Protein AF-A0A0B2SVV3-F1 (afdb_monomer)

Nearest PDB structures (foldseek):
  3vhx-assembly2_H  TM=7.660E-01  e=9.078E-02  Homo sapiens
  3d6l-assembly1_A  TM=6.409E-01  e=6.500E-01  Campylobacter jejuni
  6sg8-assembly1_A  TM=5.976E-01  e=5.435E-01  Sosuga virus
  6sg8-assembly1_B  TM=5.974E-01  e=6.899E-01  Sosuga virus
  6baq-assembly4_D  TM=5.072E-01  e=1.048E+00  Mus musculus

Sequence (65 aa):
MADLGGKLCVVWECQGNENEMEIWCAEIGVKKNSDGELWGQLVWFGKVLSVPKGSSIVNCSSVSL

Secondary structure (DSSP, 8-state):
-EEETTEEEEEEEEE-STTEEEEEEEEEEEEE-TTS-EEEEEEEEEEEEEEETT-----------

Solvent-accessible surface area (backbone atoms only — not comparable to full-atom values): 3991 Å² total; per-residue (Å²): 82,30,66,56,91,74,23,43,35,44,62,49,84,41,89,51,58,102,65,32,23,30,34,32,38,32,39,27,44,58,47,68,51,95,89,66,51,80,46,79,41,83,73,48,70,47,79,77,45,79,44,58,58,89,68,79,89,86,77,54,77,64,78,87,133

Mean predicted aligned error: 3.97 Å

Radius of gyration: 14.37 Å; Cα contacts (8 Å, |Δi|>4): 124; chains: 1; bounding box: 32×21×39 Å

pLDDT: mean 93.31, std 5.43, range [59.94, 97.94]

Structure (mmCIF, N/CA/C/O backbone):
data_AF-A0A0B2SVV3-F1
#
_entry.id   AF-A0A0B2SVV3-F1
#
loop_
_atom_site.group_PDB
_atom_site.id
_atom_site.type_symbol
_atom_site.label_atom_id
_atom_site.label_alt_id
_atom_site.label_comp_id
_atom_site.label_asym_id
_atom_site.label_entity_id
_atom_site.label_seq_id
_atom_site.pdbx_PDB_ins_code
_atom_site.Cartn_x
_atom_site.Cartn_y
_atom_site.Cartn_z
_atom_site.occupancy
_atom_site.B_iso_or_equiv
_atom_site.auth_seq_id
_atom_site.auth_comp_id
_atom_site.auth_asym_id
_atom_site.auth_atom_id
_atom_site.pdbx_PDB_model_num
ATOM 1 N N . MET A 1 1 ? 2.066 -4.179 1.976 1.00 92.50 1 MET A N 1
ATOM 2 C CA . MET A 1 1 ? 2.279 -3.780 0.569 1.00 92.50 1 MET A CA 1
ATOM 3 C C . MET A 1 1 ? 2.046 -4.993 -0.306 1.00 92.50 1 MET A C 1
ATOM 5 O O . MET A 1 1 ? 2.314 -6.091 0.166 1.00 92.50 1 MET A O 1
ATOM 9 N N . ALA A 1 2 ? 1.577 -4.803 -1.534 1.00 94.44 2 ALA A N 1
ATOM 10 C CA . ALA A 1 2 ? 1.365 -5.883 -2.494 1.00 94.44 2 ALA A CA 1
ATOM 11 C C . ALA A 1 2 ? 1.653 -5.405 -3.924 1.00 94.44 2 ALA A C 1
ATOM 13 O O . ALA A 1 2 ? 1.478 -4.222 -4.223 1.00 94.44 2 ALA A O 1
ATOM 14 N N . ASP A 1 3 ? 2.079 -6.325 -4.791 1.00 92.81 3 ASP A N 1
ATOM 15 C CA . ASP A 1 3 ? 2.134 -6.093 -6.237 1.00 92.81 3 ASP A CA 1
ATOM 16 C C . ASP A 1 3 ? 0.736 -6.270 -6.836 1.00 92.81 3 ASP A C 1
ATOM 18 O O . ASP A 1 3 ? 0.134 -7.335 -6.706 1.00 92.81 3 ASP A O 1
ATOM 22 N N . LEU A 1 4 ? 0.215 -5.227 -7.476 1.00 90.19 4 LEU A N 1
ATOM 23 C CA . LEU A 1 4 ? -1.072 -5.222 -8.160 1.00 90.19 4 LEU A CA 1
ATOM 24 C C . LEU A 1 4 ? -0.842 -4.996 -9.656 1.00 90.19 4 LEU A C 1
ATOM 26 O O . LEU A 1 4 ? -0.914 -3.871 -10.154 1.00 90.19 4 LEU A O 1
ATOM 30 N N . GLY A 1 5 ? -0.529 -6.075 -10.374 1.00 87.75 5 GLY A N 1
ATOM 31 C CA . GLY A 1 5 ? -0.370 -6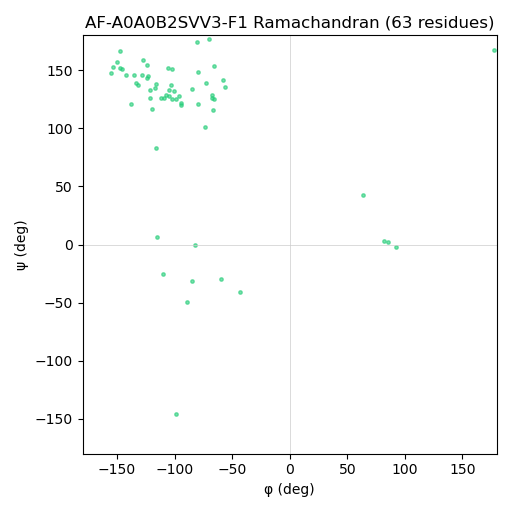.040 -11.830 1.00 87.75 5 GLY A CA 1
ATOM 32 C C . GLY A 1 5 ? 0.791 -5.150 -12.280 1.00 87.75 5 GLY A C 1
ATOM 33 O O . GLY A 1 5 ? 0.635 -4.369 -13.218 1.00 87.75 5 GLY A O 1
ATOM 34 N N . GLY A 1 6 ? 1.933 -5.220 -11.586 1.00 88.12 6 GLY A N 1
ATOM 35 C CA . GLY A 1 6 ? 3.108 -4.386 -11.859 1.00 88.12 6 GLY A CA 1
ATOM 36 C C . GLY A 1 6 ? 3.054 -2.978 -11.256 1.00 88.12 6 GLY A C 1
ATOM 37 O O . GLY A 1 6 ? 3.970 -2.180 -11.469 1.00 88.12 6 GLY A O 1
ATOM 38 N N . LYS A 1 7 ? 2.001 -2.651 -10.498 1.00 92.50 7 LYS A N 1
ATOM 39 C CA . LYS A 1 7 ? 1.942 -1.461 -9.641 1.00 92.50 7 LYS A CA 1
ATOM 40 C C . LYS A 1 7 ? 2.174 -1.855 -8.190 1.00 92.50 7 LYS A C 1
ATOM 42 O O . LYS A 1 7 ? 1.813 -2.948 -7.766 1.00 92.50 7 LYS A O 1
ATOM 47 N N . LEU A 1 8 ? 2.719 -0.938 -7.404 1.00 94.81 8 LEU A N 1
ATOM 48 C CA . LEU A 1 8 ? 2.900 -1.133 -5.973 1.00 94.81 8 LEU A CA 1
ATOM 49 C C . LEU A 1 8 ? 1.711 -0.543 -5.215 1.00 94.81 8 LEU A C 1
ATOM 51 O O . LEU A 1 8 ? 1.481 0.663 -5.269 1.00 94.81 8 LEU A O 1
ATOM 55 N N . CYS A 1 9 ? 0.999 -1.371 -4.456 1.00 95.56 9 CYS A N 1
ATOM 56 C CA . CYS A 1 9 ? 0.011 -0.904 -3.490 1.00 95.56 9 CYS A CA 1
ATOM 57 C C . CYS A 1 9 ? 0.610 -0.882 -2.084 1.00 95.56 9 CYS A C 1
ATOM 59 O O . CYS A 1 9 ? 1.098 -1.894 -1.566 1.00 95.56 9 CYS A O 1
ATOM 61 N N . VAL A 1 10 ? 0.538 0.279 -1.441 1.00 95.75 10 VAL A N 1
ATOM 62 C CA . VAL A 1 10 ? 0.950 0.485 -0.053 1.00 95.75 10 VAL A CA 1
ATOM 63 C C . VAL A 1 10 ? -0.297 0.754 0.766 1.00 95.75 10 VAL A C 1
ATOM 65 O O . VAL A 1 10 ? -1.070 1.643 0.435 1.00 95.75 10 VAL A O 1
ATOM 68 N N . VAL A 1 11 ? -0.482 -0.017 1.833 1.00 96.38 11 VAL A N 1
ATOM 69 C CA . VAL A 1 11 ? -1.556 0.176 2.809 1.00 96.38 11 VAL A CA 1
ATOM 70 C C . VAL A 1 11 ? -0.934 0.519 4.147 1.00 96.38 11 VAL A C 1
ATOM 72 O O . VAL A 1 11 ? 0.091 -0.063 4.511 1.00 96.38 11 VAL A O 1
ATOM 75 N N . TRP A 1 12 ? -1.527 1.473 4.851 1.00 96.75 12 TRP A N 1
ATOM 76 C CA . TRP A 1 12 ? -1.056 1.890 6.161 1.00 96.75 12 TRP A CA 1
ATOM 77 C C . TRP A 1 12 ? -2.206 2.333 7.055 1.00 96.75 12 TRP A C 1
ATOM 79 O O . TRP A 1 12 ? -3.345 2.532 6.637 1.00 96.75 12 TRP A O 1
ATOM 89 N N . GLU A 1 13 ? -1.851 2.444 8.318 1.00 96.44 13 GLU A N 1
ATOM 90 C CA . GLU A 1 13 ? -2.694 2.713 9.461 1.00 96.44 13 GLU A CA 1
ATOM 91 C C . GLU A 1 13 ? -2.554 4.187 9.867 1.00 96.44 13 GLU A C 1
ATOM 93 O O . GLU A 1 13 ? -1.446 4.662 10.122 1.00 96.44 13 GLU A O 1
ATOM 98 N N . CYS A 1 14 ? -3.665 4.918 9.941 1.00 94.94 14 CYS A N 1
ATOM 99 C CA . CYS A 1 14 ? -3.716 6.296 10.422 1.00 94.94 14 CYS A CA 1
ATOM 100 C C . CYS A 1 14 ? -4.685 6.425 11.592 1.00 94.94 14 CYS A C 1
ATOM 102 O O . CYS A 1 14 ? -5.729 5.778 11.642 1.00 94.94 14 CYS A O 1
ATOM 104 N N . GLN A 1 15 ? -4.356 7.299 12.539 1.00 91.94 15 GLN A N 1
ATOM 105 C CA . GLN A 1 15 ? -5.252 7.601 13.647 1.00 91.94 15 GLN A CA 1
ATOM 106 C C . GLN A 1 15 ? -6.517 8.291 13.109 1.00 91.94 15 GLN A C 1
ATOM 108 O O . GLN A 1 15 ? -6.412 9.283 12.391 1.00 91.94 15 GLN A O 1
ATOM 113 N N . GLY A 1 16 ? -7.689 7.734 13.421 1.00 86.94 16 GLY A N 1
ATOM 114 C CA . GLY A 1 16 ? -8.988 8.304 13.070 1.00 86.94 16 GLY A CA 1
ATOM 115 C C . GLY A 1 16 ? -9.606 9.065 14.244 1.00 86.94 16 GLY A C 1
ATOM 116 O O . GLY A 1 16 ? -8.903 9.665 15.059 1.00 86.94 16 GLY A O 1
ATOM 117 N N . ASN A 1 17 ? -10.935 9.012 14.348 1.00 87.38 17 ASN A N 1
ATOM 118 C CA . ASN A 1 17 ? -11.690 9.570 15.477 1.00 87.38 17 ASN A CA 1
ATOM 119 C C . ASN A 1 17 ? -11.469 8.764 16.778 1.00 87.38 17 ASN A C 1
ATOM 121 O O . ASN A 1 17 ? -10.805 7.732 16.772 1.00 87.38 17 ASN A O 1
ATOM 125 N N . GLU A 1 18 ? -12.044 9.201 17.909 1.00 85.56 18 GLU A N 1
ATOM 126 C CA . GLU A 1 18 ? -11.761 8.666 19.261 1.00 85.56 18 GLU A CA 1
ATOM 127 C C . GLU A 1 18 ? -11.677 7.132 19.366 1.00 85.56 18 GLU A C 1
ATOM 129 O O . GLU A 1 18 ? -10.762 6.622 20.027 1.00 85.56 18 GLU A O 1
ATOM 134 N N . ASN A 1 19 ? -12.575 6.417 18.675 1.00 91.31 19 ASN A N 1
ATOM 135 C CA . ASN A 1 19 ? -12.705 4.955 18.708 1.00 91.31 19 ASN A CA 1
ATOM 136 C C . ASN A 1 19 ? -12.389 4.265 17.371 1.00 91.31 19 ASN A C 1
ATOM 138 O O . ASN A 1 19 ? -12.563 3.051 17.252 1.00 91.31 19 ASN A O 1
ATOM 142 N N . GLU A 1 20 ? -11.907 5.012 16.378 1.00 94.81 20 GLU A N 1
ATOM 143 C CA . GLU A 1 20 ? -11.647 4.500 15.036 1.00 94.81 20 GLU A CA 1
ATOM 144 C C . GLU A 1 20 ? -10.201 4.726 14.603 1.00 94.81 20 GLU A C 1
ATOM 146 O O . GLU A 1 20 ? -9.496 5.639 15.033 1.00 94.81 20 GLU A O 1
ATOM 151 N N . MET A 1 21 ? -9.767 3.866 13.701 1.00 95.88 21 MET A N 1
ATOM 152 C CA . MET A 1 21 ? -8.529 3.971 12.961 1.00 95.88 21 MET A CA 1
ATOM 153 C C . MET A 1 21 ? -8.866 3.926 11.477 1.00 95.88 21 MET A C 1
ATOM 155 O O . MET A 1 21 ? -9.774 3.212 11.059 1.00 95.88 21 MET A O 1
ATOM 159 N N . GLU A 1 22 ? -8.146 4.689 10.674 1.00 97.12 22 GLU A N 1
ATOM 160 C CA . GLU A 1 22 ? -8.338 4.715 9.235 1.00 97.12 22 GLU A CA 1
ATOM 161 C C . GLU A 1 22 ? -7.272 3.861 8.560 1.00 97.12 22 GLU A C 1
ATOM 163 O O . GLU A 1 22 ? -6.080 3.994 8.835 1.00 97.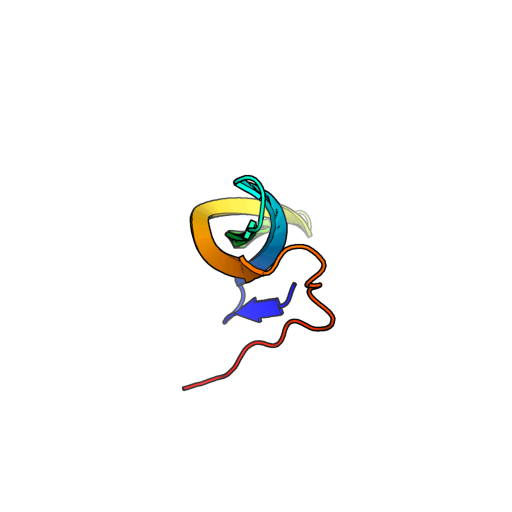12 22 GLU A O 1
ATOM 168 N N . ILE A 1 23 ? -7.696 3.006 7.640 1.00 96.75 23 ILE A N 1
ATOM 169 C CA . ILE A 1 23 ? -6.801 2.325 6.718 1.00 96.75 23 ILE A CA 1
ATOM 170 C C . ILE A 1 23 ? -6.750 3.151 5.445 1.00 96.75 23 ILE A C 1
ATOM 172 O O . ILE A 1 23 ? -7.767 3.399 4.787 1.00 96.75 23 ILE A O 1
ATOM 176 N N . TRP A 1 24 ? -5.544 3.570 5.106 1.00 97.31 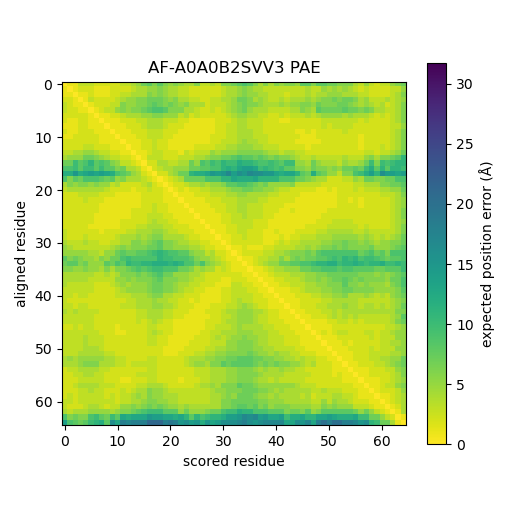24 TRP A N 1
ATOM 177 C CA . TRP A 1 24 ? -5.240 4.301 3.893 1.00 97.31 24 TRP A CA 1
ATOM 178 C C . TRP A 1 24 ? -4.529 3.392 2.906 1.00 97.31 24 TRP A C 1
ATOM 180 O O . TRP A 1 24 ? -3.849 2.435 3.281 1.00 97.31 24 TRP A O 1
ATOM 190 N N . CYS A 1 25 ? -4.708 3.694 1.628 1.00 97.06 25 CYS A N 1
ATOM 191 C CA . CYS A 1 25 ? -4.049 2.999 0.543 1.00 97.06 25 CYS A CA 1
ATOM 192 C C . CYS A 1 25 ? -3.518 4.012 -0.466 1.00 97.06 25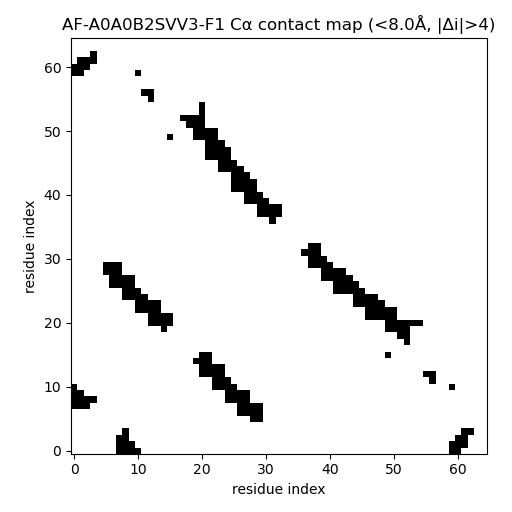 CYS A C 1
ATOM 194 O O . CYS A 1 25 ? -4.133 5.054 -0.697 1.00 97.06 25 CYS A O 1
ATOM 196 N N . ALA A 1 26 ? -2.378 3.691 -1.062 1.00 97.38 26 ALA A N 1
ATOM 197 C CA . ALA A 1 26 ? -1.823 4.375 -2.211 1.00 97.38 26 ALA A CA 1
ATOM 198 C C . ALA A 1 26 ? -1.419 3.347 -3.257 1.00 97.38 26 ALA A C 1
ATOM 200 O O . ALA A 1 26 ? -0.789 2.335 -2.943 1.00 97.38 26 ALA A O 1
ATOM 201 N N . GLU A 1 27 ? -1.729 3.646 -4.508 1.00 96.38 27 GLU A N 1
ATOM 202 C CA . GLU A 1 27 ? -1.210 2.916 -5.653 1.00 96.38 27 GLU A CA 1
ATOM 203 C C . GLU A 1 27 ? -0.143 3.755 -6.327 1.00 96.38 27 GLU A C 1
ATOM 205 O O . GLU A 1 27 ? -0.330 4.930 -6.657 1.00 96.38 27 GLU A O 1
ATOM 210 N N . ILE A 1 28 ? 1.000 3.120 -6.519 1.00 97.12 28 ILE A N 1
ATOM 211 C CA . ILE A 1 28 ? 2.199 3.724 -7.055 1.00 97.12 28 ILE A CA 1
ATOM 212 C C . ILE A 1 28 ? 2.532 2.969 -8.334 1.00 97.12 28 ILE A C 1
ATOM 214 O O . ILE A 1 28 ? 2.818 1.771 -8.321 1.00 97.12 28 ILE A O 1
ATOM 218 N N . GLY A 1 29 ? 2.494 3.680 -9.456 1.00 96.25 29 GLY A N 1
ATOM 219 C CA . GLY A 1 29 ? 3.035 3.180 -10.708 1.00 96.25 29 GLY A CA 1
ATOM 220 C C . GLY A 1 29 ? 4.549 3.084 -10.579 1.00 96.25 29 GLY A C 1
ATOM 221 O O . GLY A 1 29 ? 5.197 4.064 -10.212 1.00 96.25 29 GLY A O 1
ATOM 222 N N . VAL A 1 30 ? 5.109 1.913 -10.865 1.00 94.62 30 VAL A N 1
ATOM 223 C CA . VAL A 1 30 ? 6.555 1.688 -10.822 1.00 94.62 30 VAL A CA 1
ATOM 224 C C . VAL A 1 30 ? 7.063 1.571 -12.250 1.00 94.62 30 VAL A C 1
ATOM 226 O O . VAL A 1 30 ? 6.535 0.800 -13.047 1.00 94.62 30 VAL A O 1
ATOM 229 N N . LYS A 1 31 ? 8.096 2.342 -12.585 1.00 93.44 31 LYS A N 1
ATOM 230 C CA . LYS A 1 31 ? 8.791 2.239 -13.871 1.00 93.44 31 LYS A CA 1
ATOM 231 C C . LYS A 1 31 ? 10.287 2.100 -13.645 1.00 93.44 31 LYS A C 1
ATOM 233 O O . LYS A 1 31 ? 10.839 2.697 -12.724 1.00 93.44 31 LYS A O 1
ATOM 238 N N . LYS A 1 32 ? 10.940 1.341 -14.517 1.00 94.12 32 LYS A N 1
ATOM 239 C CA . LYS A 1 32 ? 12.397 1.229 -14.578 1.00 94.12 32 LYS A CA 1
ATOM 240 C C . LYS A 1 32 ? 12.880 1.940 -15.837 1.00 94.12 32 LYS A C 1
ATOM 242 O O . LYS A 1 32 ? 12.354 1.661 -16.913 1.00 94.12 32 LYS A O 1
ATOM 247 N N . ASN A 1 33 ? 13.814 2.880 -15.712 1.00 91.75 33 ASN A N 1
ATOM 248 C CA . ASN A 1 33 ? 14.402 3.532 -16.884 1.00 91.75 33 ASN A CA 1
ATOM 249 C C . ASN A 1 33 ? 15.496 2.652 -17.522 1.00 91.75 33 ASN A C 1
ATOM 251 O O . ASN A 1 33 ? 15.842 1.585 -17.006 1.00 91.75 33 ASN A O 1
ATOM 255 N N . SER A 1 34 ? 16.024 3.090 -18.667 1.00 93.06 34 SER A N 1
ATOM 256 C CA . SER A 1 34 ? 17.101 2.402 -19.393 1.00 93.06 34 SER A CA 1
ATOM 257 C C . SER A 1 34 ? 18.377 2.242 -18.566 1.00 93.06 34 SER A C 1
ATOM 259 O O . SER A 1 34 ? 19.081 1.250 -18.727 1.00 93.06 34 SER A O 1
ATOM 261 N N . ASP A 1 35 ? 18.628 3.173 -17.647 1.00 94.50 35 ASP A N 1
ATOM 262 C CA . ASP A 1 35 ? 19.798 3.178 -16.762 1.00 94.50 35 ASP A CA 1
ATOM 263 C C . ASP A 1 35 ? 19.608 2.265 -15.537 1.00 94.50 35 ASP A C 1
ATOM 265 O O . ASP A 1 35 ? 20.500 2.102 -14.708 1.00 94.50 35 ASP A O 1
ATOM 269 N N . GLY A 1 36 ? 18.441 1.625 -15.434 1.00 92.62 36 GLY A N 1
ATOM 270 C CA . GLY A 1 36 ? 18.103 0.665 -14.395 1.00 92.62 36 GLY A CA 1
ATOM 271 C C . GLY A 1 36 ? 17.560 1.270 -13.102 1.00 92.62 36 GLY A C 1
ATOM 272 O O . GLY A 1 36 ? 17.242 0.517 -12.181 1.00 92.62 36 GLY A O 1
ATOM 273 N N . GLU A 1 37 ? 17.401 2.588 -13.045 1.00 96.06 37 GLU A N 1
ATOM 274 C CA . GLU A 1 37 ? 16.821 3.318 -11.924 1.00 96.06 37 GLU A CA 1
ATOM 275 C C . GLU A 1 37 ? 15.305 3.098 -11.849 1.00 96.06 37 GLU A C 1
ATOM 277 O O . GLU A 1 37 ? 14.594 3.086 -12.862 1.00 96.06 37 GLU A O 1
ATOM 282 N N . LEU A 1 38 ? 14.806 2.934 -10.623 1.00 93.38 38 LEU A N 1
ATOM 283 C CA . LEU A 1 38 ? 13.387 2.766 -10.335 1.00 93.38 38 LEU A CA 1
ATOM 284 C C . LEU A 1 38 ? 12.758 4.100 -9.949 1.00 93.38 38 LEU A C 1
ATOM 286 O O . LEU A 1 38 ? 13.202 4.768 -9.020 1.00 93.38 38 LEU A O 1
ATOM 290 N N . TRP A 1 39 ? 11.668 4.436 -10.628 1.00 93.75 39 TRP A N 1
ATOM 291 C CA . TRP A 1 39 ? 10.860 5.615 -10.359 1.00 93.75 39 TRP A CA 1
ATOM 292 C C . TRP A 1 39 ? 9.457 5.196 -9.938 1.00 93.75 39 TRP A C 1
ATOM 294 O O . TRP A 1 39 ? 8.829 4.353 -10.583 1.00 93.75 39 TRP A O 1
ATOM 304 N N . GLY A 1 40 ? 8.957 5.828 -8.879 1.00 93.75 40 GLY A N 1
ATOM 305 C CA . GLY A 1 40 ? 7.571 5.717 -8.442 1.00 93.75 40 GLY A CA 1
ATOM 306 C C . GLY A 1 40 ? 6.771 6.953 -8.844 1.00 93.75 40 GLY A C 1
ATOM 307 O O . GLY A 1 40 ? 7.243 8.077 -8.687 1.00 93.75 40 GLY A O 1
ATOM 308 N N . GLN A 1 41 ? 5.553 6.757 -9.338 1.00 95.38 41 GLN A N 1
ATOM 309 C CA . GLN A 1 41 ? 4.572 7.821 -9.532 1.00 95.38 41 GLN A CA 1
ATOM 310 C C . GLN A 1 41 ? 3.320 7.499 -8.724 1.00 95.38 41 GLN A C 1
ATOM 312 O O . GLN A 1 41 ? 2.738 6.430 -8.890 1.00 95.38 41 GLN A O 1
ATOM 317 N N . LEU A 1 42 ? 2.886 8.429 -7.874 1.00 96.38 42 LEU A N 1
ATOM 318 C CA . LEU A 1 42 ? 1.626 8.297 -7.151 1.00 96.38 42 LEU A CA 1
ATOM 319 C C . LEU A 1 42 ? 0.459 8.364 -8.147 1.00 96.38 42 LEU A C 1
ATOM 321 O O . LEU A 1 42 ? 0.273 9.388 -8.802 1.00 96.38 42 LEU A O 1
ATOM 325 N N . VAL A 1 43 ? -0.294 7.272 -8.279 1.00 96.38 43 VAL A N 1
ATOM 326 C CA . VAL A 1 43 ? -1.463 7.185 -9.170 1.00 96.38 43 VAL A CA 1
ATOM 327 C C . VAL A 1 43 ? -2.712 7.619 -8.419 1.00 96.38 43 VAL A C 1
ATOM 329 O O . VAL A 1 43 ? -3.463 8.468 -8.892 1.00 96.38 43 VAL A O 1
ATOM 332 N N . TRP A 1 44 ? -2.915 7.059 -7.229 1.00 95.81 44 TRP A N 1
ATOM 333 C CA . TRP A 1 44 ? -3.974 7.470 -6.321 1.00 95.81 44 TRP A CA 1
ATOM 334 C C . TR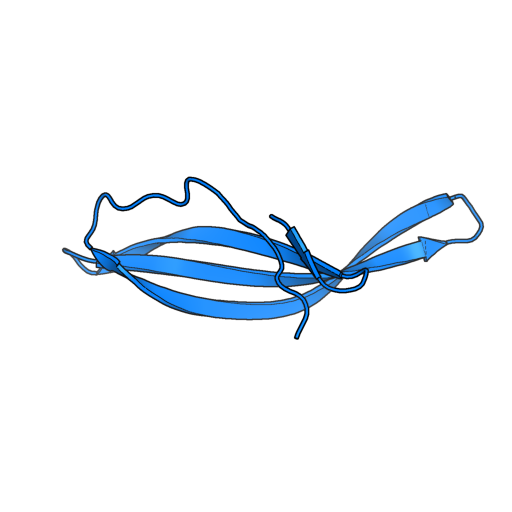P A 1 44 ? -3.545 7.231 -4.881 1.00 95.81 44 TRP 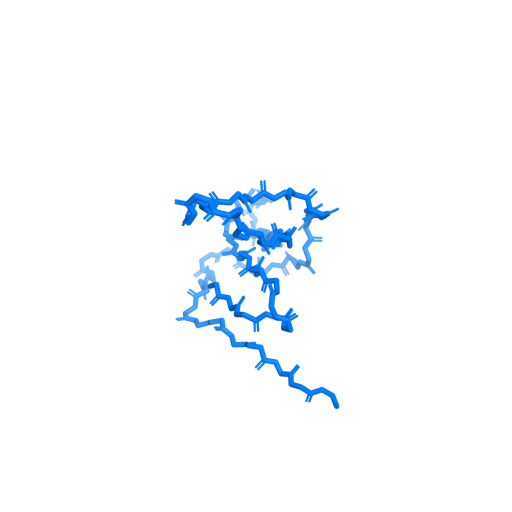A C 1
ATOM 336 O O . TRP A 1 44 ? -2.689 6.391 -4.602 1.00 95.81 44 TRP A O 1
ATOM 346 N N . PHE A 1 45 ? -4.161 7.968 -3.967 1.00 97.06 45 PHE A N 1
ATOM 347 C CA . PHE A 1 45 ? -4.140 7.643 -2.552 1.00 97.06 45 PHE A CA 1
ATOM 348 C C . PHE A 1 45 ? -5.449 8.076 -1.905 1.00 97.06 45 PHE A C 1
ATOM 350 O O . PHE A 1 45 ? -6.097 9.017 -2.368 1.00 97.06 45 PHE A O 1
ATOM 357 N N . GLY A 1 46 ? -5.845 7.389 -0.843 1.00 97.94 46 GLY A N 1
ATOM 358 C CA . GLY A 1 46 ? -7.050 7.733 -0.109 1.00 97.94 46 GLY A CA 1
ATOM 359 C C . GLY A 1 46 ? -7.351 6.779 1.032 1.00 97.94 46 GLY A C 1
ATOM 360 O O . GLY A 1 46 ? -6.787 5.686 1.132 1.00 97.94 46 GLY A O 1
ATOM 361 N N . LYS A 1 47 ? -8.284 7.203 1.882 1.00 96.50 47 LYS A N 1
ATOM 362 C CA . LYS A 1 47 ? -8.887 6.338 2.888 1.00 96.50 47 LYS A CA 1
ATOM 363 C C . LYS A 1 47 ? -9.739 5.272 2.207 1.00 96.50 47 LYS A C 1
ATOM 365 O O . LYS A 1 47 ? -10.622 5.605 1.420 1.00 96.50 47 LYS A O 1
ATOM 370 N N . VAL A 1 48 ? -9.510 4.011 2.563 1.00 96.06 48 VAL A N 1
ATOM 371 C CA . VAL A 1 48 ? -10.265 2.865 2.033 1.00 96.06 48 VAL A CA 1
ATOM 372 C C . VAL A 1 48 ? -11.176 2.214 3.066 1.00 96.06 48 VAL A C 1
ATOM 374 O O . VAL A 1 48 ? -12.169 1.600 2.687 1.00 96.06 48 VAL A O 1
ATOM 377 N N . LEU A 1 49 ? -10.866 2.340 4.361 1.00 96.06 49 LEU A N 1
ATOM 378 C CA . LEU A 1 49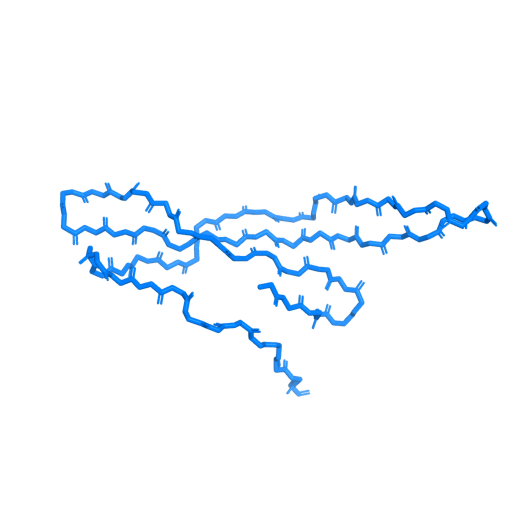 ? -11.648 1.708 5.422 1.00 96.06 49 LEU A CA 1
ATOM 379 C C . LEU A 1 49 ? -11.492 2.453 6.755 1.00 96.06 49 LEU A C 1
ATOM 381 O O . LEU A 1 49 ? -10.417 2.969 7.048 1.00 96.06 49 LEU A O 1
ATOM 385 N N . SER A 1 50 ? -12.544 2.460 7.572 1.00 96.31 50 SER A N 1
ATOM 386 C CA . SER A 1 50 ? -12.467 2.760 9.008 1.00 96.31 50 SER A CA 1
ATOM 387 C C . SER A 1 50 ? -12.603 1.451 9.788 1.00 96.31 50 SER A C 1
ATOM 389 O O . SER A 1 50 ? -13.493 0.652 9.499 1.00 96.31 50 SER A O 1
ATOM 391 N N . VAL A 1 51 ? -11.730 1.222 10.765 1.00 95.81 51 VAL A N 1
ATOM 392 C CA . VAL A 1 51 ? -11.706 0.023 11.618 1.00 95.81 51 VAL A CA 1
ATOM 393 C C . VAL A 1 51 ? -11.692 0.417 13.098 1.00 95.81 51 VAL A C 1
ATOM 395 O O . VAL A 1 51 ? -11.301 1.540 13.421 1.00 95.81 51 VAL A O 1
ATOM 398 N N . PRO A 1 52 ? -12.087 -0.472 14.028 1.00 96.25 52 PRO A N 1
ATOM 399 C CA . PRO A 1 52 ? -11.973 -0.192 15.454 1.00 96.25 52 PRO A CA 1
ATOM 400 C C . PRO A 1 52 ? -10.530 0.114 15.854 1.00 96.25 52 PRO A C 1
ATOM 402 O O . PRO A 1 52 ? -9.584 -0.527 15.382 1.00 96.25 52 PRO A O 1
ATOM 405 N N . LYS A 1 53 ? -10.361 1.072 16.762 1.00 94.94 53 LYS A N 1
ATOM 406 C CA . LYS A 1 53 ? -9.051 1.429 17.310 1.00 94.94 53 LYS A CA 1
ATOM 407 C C . LYS A 1 53 ? -8.360 0.212 17.932 1.00 94.94 53 LYS A C 1
ATOM 409 O O . LYS A 1 53 ? -8.977 -0.550 18.672 1.00 94.94 53 LYS A O 1
ATOM 414 N N . GLY A 1 54 ? -7.072 0.050 17.636 1.00 92.56 54 GLY A N 1
ATOM 415 C CA . GLY A 1 54 ? -6.278 -1.114 18.052 1.00 92.56 54 GLY A CA 1
ATOM 416 C C . GLY A 1 54 ? -6.252 -2.260 17.036 1.00 92.56 54 GLY A C 1
ATOM 417 O O . GLY A 1 54 ? -5.557 -3.246 17.264 1.00 92.56 54 GLY A O 1
ATOM 418 N N . SER A 1 55 ? -6.968 -2.137 15.914 1.00 94.06 55 SER A N 1
ATOM 419 C CA . SER A 1 55 ? -6.775 -3.021 14.760 1.00 94.06 55 SER A CA 1
ATOM 420 C C . SER A 1 55 ? -5.389 -2.820 14.146 1.00 94.06 55 SER A C 1
ATOM 422 O O . SER A 1 55 ? -4.835 -1.728 14.237 1.00 94.06 55 SER A O 1
ATOM 424 N N . SER A 1 56 ? -4.856 -3.854 13.488 1.00 95.19 56 SER A N 1
ATOM 425 C CA . SER A 1 56 ? -3.598 -3.748 12.749 1.00 95.19 56 SER A CA 1
ATOM 426 C C . SER A 1 56 ? -3.601 -4.557 11.448 1.00 95.19 56 SER A C 1
ATOM 428 O O . SER A 1 56 ? -4.203 -5.630 11.354 1.00 95.19 56 SER A O 1
ATOM 430 N N . ILE A 1 57 ? -2.918 -4.031 10.436 1.00 94.94 57 ILE A N 1
ATOM 431 C CA . ILE A 1 57 ? -2.604 -4.659 9.163 1.00 94.94 57 ILE A CA 1
ATOM 432 C C . ILE A 1 57 ? -1.515 -5.701 9.411 1.00 94.94 57 ILE A C 1
ATOM 434 O O . ILE A 1 57 ? -0.326 -5.402 9.480 1.00 94.94 57 ILE A O 1
ATOM 438 N N . VAL A 1 58 ? -1.931 -6.960 9.486 1.00 95.88 58 VAL A N 1
ATOM 439 C CA . VAL A 1 58 ? -1.012 -8.095 9.658 1.00 95.88 58 VAL A CA 1
ATOM 440 C C . VAL A 1 58 ? -0.429 -8.597 8.337 1.00 95.88 58 VAL A C 1
ATOM 442 O O . VAL A 1 58 ? 0.692 -9.094 8.298 1.00 95.88 58 VAL A O 1
ATOM 445 N N . ASN A 1 59 ? -1.190 -8.486 7.246 1.00 93.69 59 ASN A N 1
ATOM 446 C CA . ASN A 1 59 ? -0.795 -8.964 5.927 1.00 93.69 59 ASN A CA 1
ATOM 447 C C . ASN A 1 59 ? -1.496 -8.158 4.826 1.00 93.69 59 ASN A C 1
ATOM 449 O O . ASN A 1 59 ? -2.597 -7.643 5.014 1.00 93.69 59 ASN A O 1
ATOM 453 N N . CYS A 1 60 ? -0.861 -8.077 3.659 1.00 92.19 60 CYS A N 1
ATOM 454 C CA . CYS A 1 60 ? -1.412 -7.454 2.466 1.00 92.19 60 CYS A CA 1
ATOM 455 C C . CYS A 1 60 ? -1.078 -8.342 1.268 1.00 92.19 60 CYS A C 1
ATOM 457 O O . CYS A 1 60 ? 0.091 -8.613 1.002 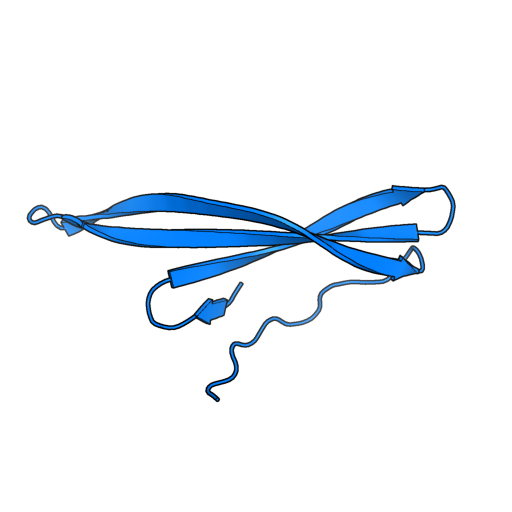1.00 92.19 60 CYS A O 1
ATOM 459 N N . SER A 1 61 ? -2.102 -8.803 0.560 1.00 91.94 61 SER A N 1
ATOM 460 C CA . SER A 1 61 ? -1.951 -9.677 -0.600 1.00 91.94 61 SER A CA 1
ATOM 461 C C . SER A 1 61 ? -2.822 -9.156 -1.730 1.00 91.94 61 SER A C 1
ATOM 463 O O . SER A 1 61 ? -3.944 -8.708 -1.492 1.00 91.94 61 SER A O 1
ATOM 465 N N . SER A 1 62 ? -2.298 -9.189 -2.950 1.00 89.88 62 SER A N 1
ATOM 466 C CA . SER A 1 62 ? -3.099 -8.935 -4.138 1.00 89.88 62 SER A CA 1
ATOM 467 C C . SER A 1 62 ? -3.888 -10.187 -4.502 1.00 89.88 62 SER A C 1
ATOM 469 O O . SER A 1 62 ? -3.457 -11.314 -4.258 1.00 89.88 62 SER A O 1
ATOM 471 N N . VAL A 1 63 ? -5.069 -9.973 -5.071 1.00 86.19 63 VAL A N 1
ATOM 472 C CA . VAL A 1 63 ? -5.909 -11.032 -5.626 1.00 86.19 63 VAL A CA 1
ATOM 473 C C . VAL A 1 63 ? -6.136 -10.729 -7.098 1.00 86.19 63 VAL A C 1
ATOM 475 O O . VAL A 1 63 ? -6.419 -9.589 -7.467 1.00 86.19 63 VAL A O 1
ATOM 478 N N . SER A 1 64 ? -5.959 -11.737 -7.944 1.00 78.50 64 SER A N 1
ATOM 479 C CA . SER A 1 64 ? -6.312 -11.659 -9.360 1.00 78.50 64 SER A CA 1
ATOM 480 C C . SER A 1 64 ? -7.798 -11.992 -9.512 1.00 78.50 64 SER A C 1
ATOM 482 O O . SER A 1 64 ? -8.264 -12.949 -8.892 1.00 78.50 64 SER A O 1
ATOM 484 N N . LE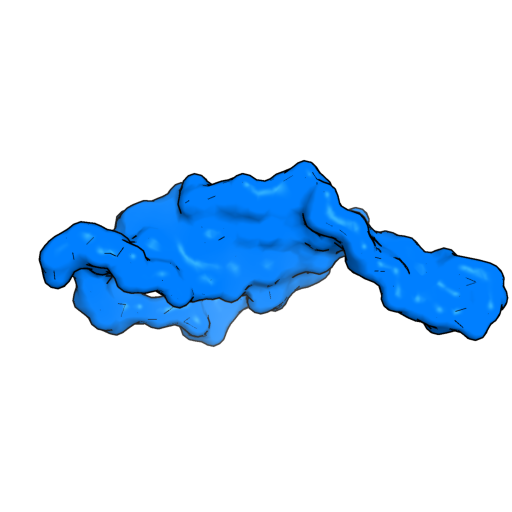U A 1 65 ? -8.527 -11.183 -10.288 1.00 59.94 65 LEU A N 1
ATOM 485 C CA . LEU A 1 65 ? -9.917 -11.437 -10.692 1.00 59.94 65 LEU A CA 1
ATOM 486 C C . LEU A 1 65 ? -9.972 -12.383 -11.894 1.00 59.94 65 LEU A C 1
ATOM 488 O O . LEU A 1 65 ? -9.094 -12.242 -12.777 1.00 59.94 65 LEU A O 1
#

Organism: Glycine soja (NCBI:txid3848)

Foldseek 3Di:
DEDDPQWDKDWDWADDPPFKIWIKIWIWRWDADPVRDIDTDTPDIDTDDIDTPPDDDPDDYDDDD